Protein AF-A0A941MES6-F1 (afdb_monomer_lite)

pLDDT: mean 83.84, std 14.78, range [31.0, 96.25]

Structure (mmCIF, N/CA/C/O backbone):
data_AF-A0A941MES6-F1
#
_entry.id   AF-A0A941MES6-F1
#
loop_
_atom_site.group_PDB
_atom_site.id
_atom_site.type_symbol
_atom_site.label_atom_id
_atom_site.label_alt_id
_atom_site.label_comp_id
_atom_site.label_asym_id
_atom_site.label_entity_id
_atom_site.label_seq_id
_atom_site.pdbx_PDB_ins_code
_atom_site.Cartn_x
_atom_site.Cartn_y
_atom_site.Cartn_z
_atom_site.occupancy
_atom_site.B_iso_or_equiv
_atom_site.auth_seq_id
_atom_site.auth_comp_id
_atom_site.auth_asym_id
_atom_site.auth_atom_id
_atom_site.pdbx_PDB_model_num
ATOM 1 N N . MET A 1 1 ? -3.365 -11.656 7.379 1.00 54.06 1 MET A N 1
ATOM 2 C CA . MET A 1 1 ? -2.164 -11.811 8.238 1.00 54.06 1 MET A CA 1
ATOM 3 C C . MET A 1 1 ? -2.315 -10.876 9.432 1.00 54.06 1 MET A C 1
ATOM 5 O O . MET A 1 1 ? -2.884 -9.818 9.213 1.00 54.06 1 MET A O 1
ATOM 9 N N . GLN A 1 2 ? -1.914 -11.251 10.656 1.00 58.56 2 GLN A N 1
ATOM 10 C CA . GLN A 1 2 ? -1.990 -10.360 11.830 1.00 58.56 2 GLN A CA 1
ATOM 11 C C . GLN A 1 2 ? -0.581 -9.878 12.200 1.00 58.56 2 GLN A C 1
ATOM 13 O O . GLN A 1 2 ? 0.268 -10.712 12.492 1.00 58.56 2 GLN A O 1
ATOM 18 N N . ASN A 1 3 ? -0.328 -8.567 12.171 1.00 61.91 3 ASN A N 1
ATOM 19 C CA . ASN A 1 3 ? 0.934 -7.954 12.606 1.00 61.91 3 ASN A CA 1
ATOM 20 C C . ASN A 1 3 ? 0.617 -6.749 13.494 1.00 61.91 3 ASN A C 1
ATOM 22 O O . ASN A 1 3 ? -0.157 -5.889 13.092 1.00 61.91 3 ASN A O 1
ATOM 26 N N . ALA A 1 4 ? 1.189 -6.698 14.701 1.00 67.75 4 ALA A N 1
ATOM 27 C CA . ALA A 1 4 ? 0.959 -5.620 15.675 1.00 67.75 4 ALA A CA 1
ATOM 28 C C . ALA A 1 4 ? -0.529 -5.340 15.997 1.00 67.75 4 ALA A C 1
ATOM 30 O O . ALA A 1 4 ? -0.897 -4.211 16.284 1.00 67.75 4 ALA A O 1
ATOM 31 N N . GLY A 1 5 ? -1.397 -6.358 15.929 1.00 77.94 5 GLY A N 1
ATOM 32 C CA . GLY A 1 5 ? -2.847 -6.200 16.119 1.00 77.94 5 GLY A CA 1
ATOM 33 C C . GLY A 1 5 ? -3.611 -5.750 14.867 1.00 77.94 5 GLY A C 1
ATOM 34 O O . GLY A 1 5 ? -4.838 -5.807 14.860 1.00 77.94 5 GLY A O 1
ATOM 35 N N . ALA A 1 6 ? -2.913 -5.384 13.787 1.00 82.69 6 ALA A N 1
ATOM 36 C CA . ALA A 1 6 ? -3.516 -5.083 12.494 1.00 82.69 6 ALA A CA 1
ATOM 37 C C . ALA A 1 6 ? -3.761 -6.359 11.686 1.00 82.69 6 ALA A C 1
ATOM 39 O O . ALA A 1 6 ? -2.920 -7.260 11.658 1.00 82.69 6 ALA A O 1
ATOM 40 N N . ALA A 1 7 ? -4.875 -6.397 10.964 1.00 85.94 7 ALA A N 1
ATOM 41 C CA . ALA A 1 7 ? -5.173 -7.370 9.929 1.00 85.94 7 ALA A CA 1
ATOM 42 C C . ALA A 1 7 ? -5.258 -6.669 8.571 1.00 85.94 7 ALA A C 1
ATOM 44 O O . ALA A 1 7 ? -5.829 -5.591 8.454 1.00 85.94 7 ALA A O 1
ATOM 45 N N . PHE A 1 8 ? -4.711 -7.286 7.531 1.00 87.56 8 PHE A N 1
ATOM 46 C CA . PHE A 1 8 ? -4.800 -6.764 6.168 1.00 87.56 8 PHE A CA 1
ATOM 47 C C . PHE A 1 8 ? -4.763 -7.898 5.144 1.00 87.56 8 PHE A C 1
ATOM 49 O O . PHE A 1 8 ? -4.336 -9.027 5.449 1.00 87.56 8 PHE A O 1
ATOM 56 N N . MET A 1 9 ? -5.193 -7.575 3.926 1.00 87.38 9 MET A N 1
ATOM 57 C CA . MET A 1 9 ? -5.179 -8.464 2.767 1.00 87.38 9 MET A CA 1
ATOM 58 C C . MET A 1 9 ? -5.157 -7.655 1.469 1.00 87.38 9 MET A C 1
ATOM 60 O O . MET A 1 9 ? -5.781 -6.598 1.387 1.00 87.38 9 MET A O 1
ATOM 64 N N . LEU A 1 10 ? -4.472 -8.174 0.448 1.00 88.88 10 LEU A N 1
ATOM 65 C CA . LEU A 1 10 ? -4.628 -7.706 -0.928 1.00 88.88 10 LEU A CA 1
ATOM 66 C C . LEU A 1 10 ? -5.719 -8.513 -1.624 1.00 88.88 10 LEU A C 1
ATOM 68 O O . LEU A 1 10 ? -5.653 -9.740 -1.655 1.00 88.88 10 LEU A O 1
ATOM 72 N N . ASP A 1 11 ? -6.681 -7.824 -2.229 1.00 87.31 11 ASP A N 1
ATOM 73 C CA . ASP A 1 11 ? -7.669 -8.458 -3.103 1.00 87.31 11 ASP A CA 1
ATOM 74 C C . ASP A 1 11 ? -7.099 -8.656 -4.505 1.00 87.31 11 ASP A C 1
ATOM 76 O O . ASP A 1 11 ? -7.381 -9.647 -5.177 1.00 87.31 11 ASP A O 1
ATOM 80 N N . CYS A 1 12 ? -6.304 -7.685 -4.960 1.00 87.62 12 CYS A N 1
ATOM 81 C CA . CYS A 1 12 ? -5.769 -7.660 -6.306 1.00 87.62 12 CYS A CA 1
ATOM 82 C C . CYS A 1 12 ? -4.350 -7.101 -6.319 1.00 87.62 12 CYS A C 1
ATOM 84 O O . CYS A 1 12 ? -4.049 -6.093 -5.679 1.00 87.62 12 CYS A O 1
ATOM 86 N N . CYS A 1 13 ? -3.499 -7.741 -7.117 1.00 91.88 13 CYS A N 1
ATOM 87 C CA . CYS A 1 13 ? -2.219 -7.206 -7.541 1.00 91.88 13 CYS A CA 1
ATOM 88 C C . CYS A 1 13 ? -2.066 -7.435 -9.036 1.00 91.88 13 CYS A C 1
ATOM 90 O O . CYS A 1 13 ? -1.852 -8.558 -9.489 1.00 91.88 13 CYS A O 1
ATOM 92 N N . THR A 1 14 ? -2.199 -6.358 -9.800 1.00 91.25 14 THR A N 1
ATOM 93 C CA . THR A 1 14 ? -2.082 -6.387 -11.255 1.00 91.25 14 THR A CA 1
ATOM 94 C C . THR A 1 14 ? -0.799 -5.699 -11.670 1.00 91.25 14 THR A C 1
ATOM 96 O O . THR A 1 14 ? -0.583 -4.530 -11.353 1.00 91.25 14 THR A O 1
ATOM 99 N N . VAL A 1 15 ? 0.027 -6.415 -12.428 1.00 91.56 15 VAL A N 1
ATOM 100 C CA . VAL A 1 15 ? 1.180 -5.846 -13.123 1.00 91.56 15 VAL A CA 1
ATOM 101 C C . VAL A 1 15 ? 0.859 -5.777 -14.600 1.00 91.56 15 VAL A C 1
ATOM 103 O O . VAL A 1 15 ? 0.501 -6.783 -15.210 1.00 91.56 15 VAL A O 1
ATOM 106 N N . PHE A 1 16 ? 1.016 -4.598 -15.184 1.00 88.62 16 PHE A N 1
ATOM 107 C CA . PHE A 1 16 ? 0.854 -4.411 -16.616 1.00 88.62 16 PHE A CA 1
ATOM 108 C C . PHE A 1 16 ? 1.924 -3.465 -17.154 1.00 88.62 16 PHE A C 1
ATOM 110 O O . PHE A 1 16 ? 1.877 -2.257 -16.933 1.00 88.62 16 PHE A O 1
ATOM 117 N N . TRP A 1 17 ? 2.891 -4.026 -17.882 1.00 90.19 17 TRP A N 1
ATOM 118 C CA . TRP A 1 17 ? 4.025 -3.318 -18.483 1.00 90.19 17 TRP A CA 1
ATOM 119 C C . TRP A 1 17 ? 4.824 -2.460 -17.490 1.00 90.19 17 TRP A C 1
ATOM 121 O O . TRP A 1 17 ? 5.765 -2.958 -16.885 1.00 90.19 17 TRP A O 1
ATOM 131 N N . ARG A 1 18 ? 4.466 -1.182 -17.327 1.00 94.56 18 ARG A N 1
ATOM 132 C CA . ARG A 1 18 ? 5.107 -0.211 -16.420 1.00 94.56 18 ARG A CA 1
ATOM 133 C C . ARG A 1 18 ? 4.225 0.161 -15.230 1.00 94.56 18 ARG A C 1
ATOM 135 O O . ARG A 1 18 ? 4.548 1.095 -14.509 1.00 94.56 18 ARG A O 1
ATOM 142 N N . MET A 1 19 ? 3.100 -0.518 -15.046 1.00 94.44 19 MET A N 1
ATOM 143 C CA . MET A 1 19 ? 2.120 -0.218 -14.012 1.00 94.44 19 MET A CA 1
ATOM 144 C C . MET A 1 19 ? 2.020 -1.358 -13.002 1.00 94.44 19 MET A C 1
ATOM 146 O O . MET A 1 19 ? 1.981 -2.528 -13.384 1.00 94.44 19 MET A O 1
ATOM 150 N N . LEU A 1 20 ? 1.918 -0.993 -11.726 1.00 94.50 20 LEU A N 1
ATOM 151 C CA . LEU A 1 20 ? 1.463 -1.860 -10.645 1.00 94.50 20 LEU A CA 1
ATOM 152 C C . LEU A 1 20 ? 0.201 -1.252 -10.037 1.00 94.50 20 LEU A C 1
ATOM 154 O O . LEU A 1 20 ? 0.216 -0.090 -9.631 1.00 94.50 20 LEU A O 1
ATOM 158 N N . ARG A 1 21 ? -0.866 -2.044 -9.956 1.00 94.62 21 ARG A N 1
ATOM 159 C CA . ARG A 1 21 ? -2.103 -1.683 -9.265 1.00 94.62 21 ARG A CA 1
ATOM 160 C C . ARG A 1 21 ? -2.387 -2.674 -8.153 1.00 94.62 21 ARG A C 1
ATOM 162 O O . ARG A 1 21 ? -2.415 -3.882 -8.392 1.00 94.62 21 ARG A O 1
ATOM 169 N N . LEU A 1 22 ? -2.624 -2.146 -6.962 1.00 93.44 22 LEU A N 1
ATOM 170 C CA . LEU A 1 22 ? -2.919 -2.901 -5.757 1.00 93.44 22 LEU A CA 1
ATOM 171 C C . LEU A 1 22 ? -4.218 -2.392 -5.157 1.00 93.44 22 LEU A C 1
ATOM 173 O O . LEU A 1 22 ? -4.399 -1.186 -5.007 1.00 93.44 22 LEU A O 1
ATOM 177 N N . THR A 1 23 ? -5.091 -3.311 -4.774 1.00 92.69 23 THR A N 1
ATOM 178 C CA . THR A 1 23 ? -6.259 -2.996 -3.952 1.00 92.69 23 THR A CA 1
ATOM 179 C C . THR A 1 23 ? -6.358 -4.005 -2.830 1.00 92.69 23 THR A C 1
ATOM 181 O O . THR A 1 23 ? -6.015 -5.179 -3.000 1.00 92.69 23 THR A O 1
ATOM 184 N N . GLY A 1 24 ? -6.828 -3.553 -1.681 1.00 90.94 24 GLY A N 1
ATOM 185 C CA . GLY A 1 24 ? -6.970 -4.401 -0.514 1.00 90.94 24 GLY A CA 1
ATOM 186 C C . GLY A 1 24 ? -7.711 -3.698 0.600 1.00 90.94 24 GLY A C 1
ATOM 187 O O . GLY A 1 24 ? -8.251 -2.604 0.421 1.00 90.94 24 GLY A O 1
ATOM 188 N N . TRP A 1 25 ? -7.682 -4.318 1.771 1.00 89.50 25 TRP A N 1
ATOM 189 C CA . TRP A 1 25 ? -8.223 -3.752 2.996 1.00 89.50 25 TRP A CA 1
ATOM 190 C C . TRP A 1 25 ? -7.226 -3.858 4.142 1.00 89.50 25 TRP A C 1
ATOM 192 O O . TRP A 1 25 ? -6.352 -4.731 4.173 1.00 89.50 25 TRP A O 1
ATOM 202 N N . PHE A 1 26 ? -7.383 -2.943 5.092 1.00 88.75 26 PHE A N 1
ATOM 203 C CA . PHE A 1 26 ? -6.626 -2.885 6.331 1.00 88.75 26 PHE A CA 1
ATOM 204 C C . PHE A 1 26 ? -7.593 -2.633 7.489 1.00 88.75 26 PHE A C 1
ATOM 206 O O . PHE A 1 26 ? -8.512 -1.824 7.378 1.00 88.75 26 PHE A O 1
ATOM 213 N N . ALA A 1 27 ? -7.375 -3.316 8.605 1.00 85.94 27 ALA A N 1
ATOM 214 C CA . ALA A 1 27 ? -8.170 -3.199 9.813 1.00 85.94 27 ALA A CA 1
ATOM 215 C C . ALA A 1 27 ? -7.254 -3.208 11.039 1.00 85.94 27 ALA A C 1
ATOM 217 O O . ALA A 1 27 ? -6.374 -4.059 11.165 1.00 85.94 27 ALA A O 1
ATOM 218 N N . HIS A 1 28 ? -7.494 -2.292 11.969 1.00 85.56 28 HIS A N 1
ATOM 219 C CA . HIS A 1 28 ? -6.864 -2.283 13.284 1.00 85.56 28 HIS A CA 1
ATOM 220 C C . HIS A 1 28 ? -7.926 -1.920 14.338 1.00 85.56 28 HIS A C 1
ATOM 222 O O . HIS A 1 28 ? -8.771 -1.071 14.052 1.00 85.56 28 HIS A O 1
ATOM 228 N N . PRO A 1 29 ? -7.916 -2.522 15.544 1.00 82.00 29 PRO A N 1
ATOM 229 C CA . PRO A 1 29 ? -8.963 -2.298 16.546 1.00 82.00 29 PRO A CA 1
ATOM 230 C C . PRO A 1 29 ? -9.137 -0.840 16.992 1.00 82.00 29 PRO A C 1
ATOM 232 O O . PRO A 1 29 ? -10.237 -0.433 17.352 1.00 82.00 29 PRO A O 1
ATOM 235 N N . THR A 1 30 ? -8.048 -0.072 17.013 1.00 83.56 30 THR A N 1
ATOM 236 C CA . THR A 1 30 ? -8.003 1.266 17.633 1.00 83.56 30 THR A CA 1
ATOM 237 C C . THR A 1 30 ? -7.432 2.361 16.743 1.00 83.56 30 THR A C 1
ATOM 239 O O . THR A 1 30 ? -7.519 3.530 17.109 1.00 83.56 30 THR A O 1
ATOM 242 N N . HIS A 1 31 ? -6.835 2.015 15.601 1.00 85.81 31 HIS A N 1
ATOM 243 C CA . HIS A 1 31 ? -6.031 2.953 14.814 1.00 85.81 31 HIS A CA 1
ATOM 244 C C . HIS A 1 31 ? -6.470 2.939 13.362 1.00 85.81 31 HIS A C 1
ATOM 246 O O . HIS A 1 31 ? -6.838 1.900 12.817 1.00 85.81 31 HIS A O 1
ATOM 252 N N . GLN A 1 32 ? -6.440 4.110 12.738 1.00 88.19 32 GLN A N 1
ATOM 253 C CA . GLN A 1 32 ? -6.810 4.265 11.342 1.00 88.19 32 GLN A CA 1
ATOM 254 C C . GLN A 1 32 ? -5.567 4.333 10.463 1.00 88.19 32 GLN A C 1
ATOM 256 O O . GLN A 1 32 ? -4.522 4.847 10.864 1.00 88.19 32 GLN A O 1
ATOM 261 N N . LEU A 1 33 ? -5.698 3.796 9.252 1.00 90.56 33 LEU A N 1
ATOM 262 C CA . LEU A 1 33 ? -4.6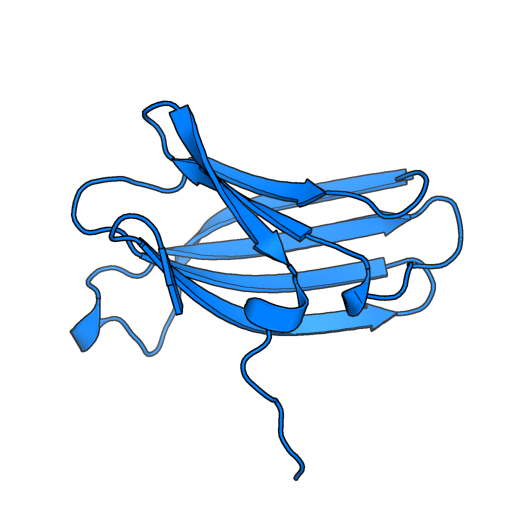76 3.872 8.221 1.00 90.56 33 LEU A CA 1
ATOM 263 C C . LEU A 1 33 ? -4.624 5.292 7.645 1.00 90.56 33 LEU A C 1
ATOM 265 O O . LEU A 1 33 ? -5.634 5.785 7.146 1.00 90.56 33 LEU A O 1
ATOM 269 N N . SER A 1 34 ? -3.458 5.927 7.683 1.00 92.81 34 SER A N 1
ATOM 270 C CA . SER A 1 34 ? -3.242 7.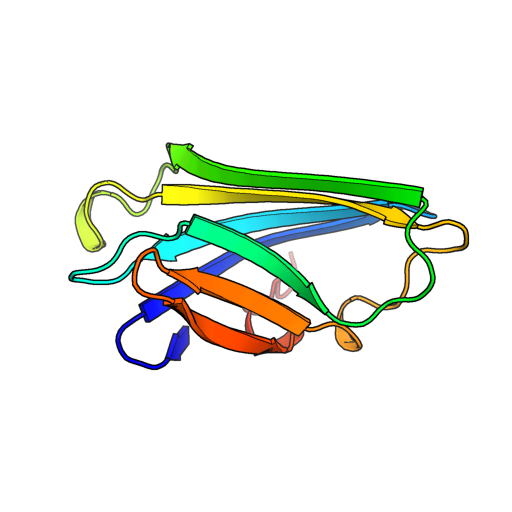275 7.148 1.00 92.81 34 SER A CA 1
ATOM 271 C C . SER A 1 34 ? -2.556 7.257 5.784 1.00 92.81 34 SER A C 1
ATOM 273 O O . SER A 1 34 ? -2.812 8.134 4.959 1.00 92.81 34 SER A O 1
ATOM 275 N N . SER A 1 35 ? -1.727 6.248 5.502 1.00 95.06 35 SER A N 1
ATOM 276 C CA . SER A 1 35 ? -1.129 6.069 4.180 1.00 95.06 35 SER A CA 1
ATOM 277 C C . SER A 1 35 ? -0.760 4.618 3.876 1.00 95.06 35 SER A C 1
ATOM 279 O O . SER A 1 35 ? -0.583 3.781 4.768 1.00 95.06 35 SER A O 1
ATOM 281 N N . VAL A 1 36 ? -0.639 4.336 2.578 1.00 95.00 36 VAL A N 1
ATOM 282 C CA . VAL A 1 36 ? -0.060 3.102 2.044 1.00 95.00 36 VAL A CA 1
ATOM 283 C C . VAL A 1 36 ? 1.020 3.460 1.047 1.00 95.00 36 VAL A C 1
ATOM 285 O O . VAL A 1 36 ? 0.829 4.307 0.176 1.00 95.00 36 VAL A O 1
ATOM 288 N N . GLU A 1 37 ? 2.145 2.768 1.148 1.00 94.56 37 GLU A N 1
ATOM 289 C CA . GLU A 1 37 ? 3.282 2.952 0.262 1.00 94.56 37 GLU A CA 1
ATOM 290 C C . GLU A 1 37 ? 3.806 1.605 -0.216 1.00 94.56 37 GLU A C 1
ATOM 292 O O . GLU A 1 37 ? 3.761 0.605 0.496 1.00 94.56 37 GLU A O 1
ATOM 297 N N . ILE A 1 38 ? 4.376 1.592 -1.415 1.00 94.44 38 ILE A N 1
ATOM 298 C CA . ILE A 1 38 ? 5.218 0.485 -1.861 1.00 94.44 38 ILE A CA 1
ATOM 299 C C . ILE A 1 38 ? 6.666 0.861 -1.625 1.00 94.44 38 ILE A C 1
ATOM 301 O O . ILE A 1 38 ? 7.060 2.008 -1.846 1.00 94.44 38 ILE A O 1
ATOM 305 N N . ILE A 1 39 ? 7.461 -0.103 -1.180 1.00 93.69 39 ILE A N 1
ATOM 306 C CA . ILE A 1 39 ? 8.893 0.027 -0.933 1.00 93.69 39 ILE A CA 1
ATOM 307 C C . ILE A 1 39 ? 9.634 -0.879 -1.912 1.00 93.69 39 ILE A C 1
ATOM 309 O O . ILE A 1 39 ? 9.209 -1.997 -2.209 1.00 93.69 39 ILE A O 1
ATOM 313 N N . GLY A 1 40 ? 10.756 -0.368 -2.414 1.00 89.69 40 GLY A N 1
ATOM 314 C CA . GLY A 1 40 ? 11.508 -0.991 -3.492 1.00 89.69 40 GLY A CA 1
ATOM 315 C C . GLY A 1 40 ? 10.922 -0.657 -4.861 1.00 89.69 40 GLY A C 1
ATOM 316 O O . GLY A 1 40 ? 10.068 0.225 -5.002 1.00 89.69 40 GLY A O 1
ATOM 317 N N . GLY A 1 41 ? 11.417 -1.357 -5.877 1.00 80.25 41 GLY A N 1
ATOM 318 C CA . GLY A 1 41 ? 10.915 -1.226 -7.236 1.00 80.25 41 GLY A CA 1
ATOM 319 C C . GLY A 1 41 ? 11.325 0.068 -7.926 1.00 80.25 41 GLY A C 1
ATOM 320 O O . GLY A 1 41 ? 10.554 1.021 -7.943 1.00 80.25 41 GLY A O 1
ATOM 321 N N . GLY A 1 42 ? 12.520 0.054 -8.526 1.00 84.00 42 GLY A N 1
ATOM 322 C CA . GLY A 1 42 ? 12.977 0.991 -9.560 1.00 84.00 42 GLY A CA 1
ATOM 323 C C . GLY A 1 42 ? 12.677 2.480 -9.344 1.00 84.00 42 GLY A C 1
ATOM 324 O O . GLY A 1 42 ? 12.433 2.958 -8.237 1.00 84.00 42 GLY A O 1
ATOM 325 N N . ARG A 1 43 ? 12.715 3.247 -10.436 1.00 91.69 43 ARG A N 1
ATOM 326 C CA . ARG A 1 43 ? 12.323 4.657 -10.424 1.00 91.69 43 ARG A CA 1
ATOM 327 C C . ARG A 1 43 ? 10.839 4.779 -10.759 1.00 91.69 43 ARG A C 1
ATOM 329 O O . ARG A 1 43 ? 10.345 4.151 -11.693 1.00 91.69 43 ARG A O 1
ATOM 336 N N . ARG A 1 44 ? 10.125 5.626 -10.019 1.00 93.75 44 ARG A N 1
ATOM 337 C CA . ARG A 1 44 ? 8.691 5.882 -10.217 1.00 93.75 44 ARG A CA 1
ATOM 338 C C . ARG A 1 44 ? 8.501 7.145 -11.047 1.00 93.75 44 ARG A C 1
ATOM 340 O O . ARG A 1 44 ? 9.168 8.146 -10.811 1.00 93.75 44 ARG A O 1
ATOM 347 N N . ALA A 1 45 ? 7.605 7.077 -12.022 1.00 91.62 45 ALA A N 1
ATOM 348 C CA . ALA A 1 45 ? 7.140 8.217 -12.804 1.00 91.62 45 ALA A CA 1
ATOM 349 C C . ALA A 1 45 ? 5.877 8.851 -12.195 1.00 91.62 45 ALA A C 1
ATOM 351 O O . ALA A 1 45 ? 5.646 10.039 -12.388 1.00 91.62 45 ALA A O 1
ATOM 352 N N . GLY A 1 46 ? 5.081 8.079 -11.447 1.00 92.94 46 GLY A N 1
ATOM 353 C CA . GLY A 1 46 ? 3.906 8.571 -10.731 1.00 92.94 46 GLY A CA 1
ATOM 354 C C . GLY A 1 46 ? 3.399 7.564 -9.703 1.00 92.94 46 GLY A C 1
ATOM 355 O O . GLY A 1 46 ? 3.587 6.357 -9.870 1.00 92.94 46 GLY A O 1
ATOM 356 N N . VAL A 1 47 ? 2.780 8.069 -8.637 1.00 94.00 47 VAL A N 1
ATOM 357 C CA . VAL A 1 47 ? 2.155 7.269 -7.578 1.00 94.00 47 VAL A CA 1
ATOM 358 C C . VAL A 1 47 ? 0.847 7.937 -7.182 1.00 94.00 47 VAL A C 1
ATOM 360 O O . VAL A 1 47 ? 0.830 9.135 -6.906 1.00 94.00 47 VAL A O 1
ATOM 363 N N . VAL A 1 48 ? -0.220 7.151 -7.130 1.00 94.94 48 VAL A N 1
ATOM 364 C CA . VAL A 1 48 ? -1.495 7.526 -6.522 1.00 94.94 48 VAL A CA 1
ATOM 365 C C . VAL A 1 48 ? -1.795 6.487 -5.455 1.00 94.94 48 VAL A C 1
ATOM 367 O O . VAL A 1 48 ? -1.763 5.290 -5.731 1.00 94.94 48 VAL A O 1
ATOM 370 N N . ALA A 1 49 ? -2.041 6.939 -4.232 1.00 95.12 49 ALA A N 1
ATOM 371 C CA . ALA A 1 49 ? -2.406 6.080 -3.120 1.00 95.12 49 ALA A CA 1
ATOM 372 C C . ALA A 1 49 ? -3.591 6.703 -2.389 1.00 95.12 49 ALA A C 1
ATOM 374 O O . ALA A 1 49 ? -3.553 7.874 -2.016 1.00 95.12 49 ALA A O 1
ATOM 375 N N . GLU A 1 50 ? -4.628 5.905 -2.188 1.00 94.25 50 GLU A N 1
ATOM 376 C CA . GLU A 1 50 ? -5.837 6.283 -1.474 1.00 94.25 50 GLU A CA 1
ATOM 377 C C . GLU A 1 50 ? -6.106 5.257 -0.380 1.00 94.25 50 GLU A C 1
ATOM 379 O O . GLU A 1 50 ? -5.930 4.051 -0.570 1.00 94.25 50 GLU A O 1
ATOM 384 N N . VAL A 1 51 ? -6.533 5.752 0.773 1.00 92.81 51 VAL A N 1
ATOM 385 C CA . VAL A 1 51 ? -6.885 4.964 1.956 1.00 92.81 51 VAL A CA 1
ATOM 386 C C . VAL A 1 51 ? -8.279 5.365 2.417 1.00 92.81 51 VAL A C 1
ATOM 388 O O . VAL A 1 51 ? -8.856 6.317 1.896 1.00 92.81 51 VAL A O 1
ATOM 391 N N . GLN A 1 52 ? -8.825 4.656 3.406 1.00 87.94 52 GLN A N 1
ATOM 392 C CA . GLN A 1 52 ? -10.154 4.954 3.954 1.00 87.94 52 GLN A CA 1
ATOM 393 C C . GLN A 1 52 ? -11.294 4.784 2.937 1.00 87.94 52 GLN A C 1
ATOM 395 O O . GLN A 1 52 ? -12.401 5.285 3.138 1.00 87.94 52 GLN A O 1
ATOM 400 N N . LEU A 1 53 ? -11.044 4.026 1.866 1.00 88.19 53 LEU A N 1
ATOM 401 C CA . LEU A 1 53 ? -12.046 3.728 0.852 1.00 88.19 53 LEU A CA 1
ATOM 402 C C . LEU A 1 53 ? -13.099 2.773 1.429 1.00 88.19 53 LEU A C 1
ATOM 404 O O . LEU A 1 53 ? -12.748 1.867 2.181 1.00 88.19 53 LEU A O 1
ATOM 408 N N . PRO A 1 54 ? -14.386 2.905 1.082 1.00 83.94 54 PRO A N 1
ATOM 409 C CA . PRO A 1 54 ? -15.366 1.878 1.416 1.00 83.94 54 PRO A CA 1
ATOM 410 C C . PRO A 1 54 ? -14.950 0.525 0.823 1.00 83.94 54 PRO A C 1
ATOM 412 O O . PRO A 1 54 ? -1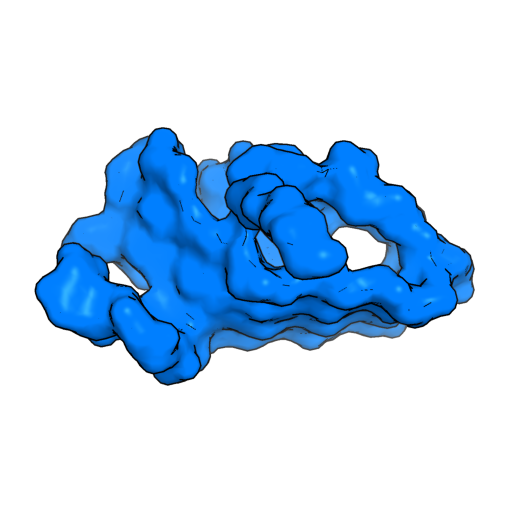4.628 0.443 -0.364 1.00 83.94 54 PRO A O 1
ATOM 415 N N . HIS A 1 55 ? -14.962 -0.538 1.631 1.00 80.31 55 HIS A N 1
ATOM 416 C CA . HIS A 1 55 ? -14.615 -1.888 1.181 1.00 80.31 55 HIS A CA 1
ATOM 417 C C . HIS A 1 55 ? -15.675 -2.907 1.605 1.00 80.31 55 HIS A C 1
ATOM 419 O O . HIS A 1 55 ? -15.934 -3.097 2.794 1.00 80.31 55 HIS A O 1
ATOM 425 N N . ALA A 1 56 ? -16.302 -3.544 0.615 1.00 73.19 56 ALA A N 1
ATOM 426 C CA . ALA A 1 56 ? -17.417 -4.455 0.828 1.00 73.19 56 ALA A CA 1
ATOM 427 C C . ALA A 1 56 ? -16.951 -5.890 1.126 1.00 73.19 56 ALA A C 1
ATOM 429 O O . ALA A 1 56 ? -15.994 -6.393 0.542 1.00 73.19 56 ALA A O 1
ATOM 430 N N . GLY A 1 57 ? -17.707 -6.601 1.969 1.00 68.62 57 GLY A N 1
ATOM 431 C CA . GLY A 1 57 ? -17.590 -8.060 2.136 1.00 68.62 57 GLY A CA 1
ATOM 432 C C . GLY A 1 57 ? -16.967 -8.542 3.448 1.00 68.62 57 GLY A C 1
ATOM 433 O O . GLY A 1 57 ? -17.160 -9.699 3.813 1.00 68.62 57 GLY A O 1
ATOM 434 N N . VAL A 1 58 ? -16.305 -7.666 4.207 1.00 63.78 58 VAL A N 1
ATOM 435 C CA . VAL A 1 58 ? -15.729 -7.989 5.532 1.00 63.78 58 VAL A CA 1
ATOM 436 C C . VAL A 1 58 ? -16.394 -7.234 6.694 1.00 63.78 58 VAL A C 1
ATOM 438 O O . VAL A 1 58 ? -16.019 -7.404 7.857 1.00 63.78 58 VAL A O 1
ATOM 441 N N . GLU A 1 59 ? -17.405 -6.407 6.401 1.00 62.38 59 GLU A N 1
ATOM 442 C CA . GLU A 1 59 ? -18.010 -5.418 7.319 1.00 62.38 59 GLU A CA 1
ATOM 443 C C . GLU A 1 59 ? -18.503 -6.022 8.6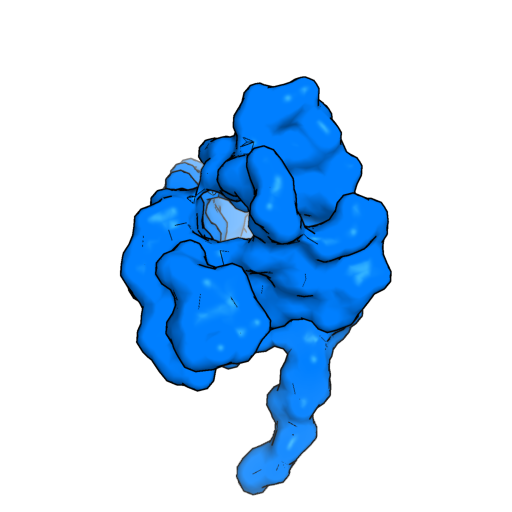37 1.00 62.38 59 GLU A C 1
ATOM 445 O O . GLU A 1 59 ? -18.304 -5.469 9.715 1.00 62.38 59 GLU A O 1
ATOM 450 N N . ARG A 1 60 ? -19.096 -7.217 8.567 1.00 61.12 60 ARG A N 1
ATOM 451 C CA . ARG A 1 60 ? -19.640 -7.908 9.744 1.00 61.12 60 ARG A CA 1
ATOM 452 C C . ARG A 1 60 ? -18.574 -8.446 10.699 1.00 61.12 60 ARG A C 1
ATOM 454 O O . ARG A 1 60 ? -18.895 -8.691 11.855 1.00 61.12 60 ARG A O 1
ATOM 461 N N . ALA A 1 61 ? -17.356 -8.686 10.217 1.00 64.38 61 ALA A N 1
ATOM 462 C CA . ALA A 1 61 ? -16.289 -9.303 11.003 1.00 64.38 61 ALA A CA 1
ATOM 463 C C . ALA A 1 61 ? -15.293 -8.277 11.559 1.00 64.38 61 ALA A C 1
ATOM 465 O O . ALA A 1 61 ? -14.712 -8.510 12.615 1.00 64.38 61 ALA A O 1
ATOM 466 N N . LEU A 1 62 ? -15.086 -7.167 10.847 1.00 63.19 62 LEU A N 1
ATOM 467 C CA . LEU A 1 62 ? -13.980 -6.238 11.102 1.00 63.19 62 LEU A CA 1
ATOM 468 C C . LEU A 1 62 ? -14.421 -4.776 11.328 1.00 63.19 62 LEU A C 1
ATOM 470 O O . LEU A 1 62 ? -13.571 -3.932 11.589 1.00 63.19 62 LEU A O 1
ATOM 474 N N . GLY A 1 63 ? -15.726 -4.473 11.291 1.00 65.25 63 GLY A N 1
ATOM 475 C CA . GLY A 1 63 ? -16.255 -3.106 11.411 1.00 65.25 63 GLY A CA 1
ATOM 476 C C . GLY A 1 63 ? -16.373 -2.401 10.056 1.00 65.25 63 GLY A C 1
ATOM 477 O O . GLY A 1 63 ? -16.340 -3.062 9.019 1.00 65.25 63 GLY A O 1
ATOM 478 N N . GLU A 1 64 ? -16.535 -1.070 10.037 1.00 60.34 64 GLU A N 1
ATOM 479 C CA . GLU A 1 64 ? -16.457 -0.298 8.786 1.00 60.34 64 GLU A CA 1
ATOM 480 C C . GLU A 1 64 ? -15.079 -0.515 8.157 1.00 60.34 64 GLU A C 1
ATOM 482 O O . GLU A 1 64 ? -14.095 0.100 8.563 1.00 60.34 64 GLU A O 1
ATOM 487 N N . ASN A 1 65 ? -14.997 -1.422 7.186 1.00 61.31 65 ASN A N 1
ATOM 488 C CA . ASN A 1 65 ? -13.731 -1.752 6.559 1.00 61.31 65 ASN A CA 1
ATOM 489 C C . ASN A 1 65 ? -13.289 -0.634 5.642 1.00 61.31 65 ASN A C 1
ATOM 491 O O . ASN A 1 65 ? -14.065 -0.090 4.851 1.00 61.31 65 ASN A O 1
ATOM 495 N N . LYS A 1 66 ? -12.003 -0.332 5.759 1.00 78.00 66 LYS A N 1
ATOM 496 C CA . LYS A 1 66 ? -11.360 0.756 5.056 1.00 78.00 66 LYS A CA 1
ATOM 497 C C . LYS A 1 66 ? -10.356 0.138 4.096 1.00 78.00 66 LYS A C 1
ATOM 499 O O . LYS A 1 66 ? -9.326 -0.422 4.472 1.00 78.00 66 LYS A O 1
ATOM 504 N N . GLY A 1 67 ? -10.753 0.152 2.836 1.00 89.56 67 GLY A N 1
ATOM 505 C CA . GLY A 1 67 ? -9.956 -0.264 1.708 1.00 89.56 67 GLY A CA 1
ATOM 506 C C . GLY A 1 67 ? -8.838 0.723 1.413 1.00 89.56 67 GLY A C 1
ATOM 507 O O . GLY A 1 67 ? -8.836 1.873 1.866 1.00 89.56 67 GLY A O 1
ATOM 508 N N . PHE A 1 68 ? -7.906 0.260 0.597 1.00 92.56 68 PHE A N 1
ATOM 509 C CA . PHE A 1 68 ? -6.893 1.092 -0.021 1.00 92.56 68 PHE A CA 1
ATOM 510 C C . PHE A 1 68 ? -6.749 0.741 -1.501 1.00 92.56 68 PHE A C 1
ATOM 512 O O . PHE A 1 68 ? -7.012 -0.390 -1.924 1.00 92.56 68 PHE A O 1
ATOM 519 N N . SER A 1 69 ? -6.305 1.721 -2.278 1.00 94.44 69 SER A N 1
ATOM 520 C CA . SER A 1 69 ? -5.934 1.564 -3.680 1.00 94.44 69 SER A CA 1
ATOM 521 C C . SER A 1 69 ? -4.591 2.235 -3.902 1.00 94.44 69 SER A C 1
ATOM 523 O O . SER A 1 69 ? -4.399 3.384 -3.510 1.00 94.44 69 SER A O 1
ATOM 525 N N . VAL A 1 70 ? -3.658 1.523 -4.522 1.00 95.75 70 VAL A N 1
ATOM 526 C CA . VAL A 1 70 ? -2.349 2.059 -4.892 1.00 95.75 70 VAL A CA 1
ATOM 527 C C . VAL A 1 70 ? -2.105 1.783 -6.362 1.00 95.75 70 VAL A C 1
ATOM 529 O O . VAL A 1 70 ? -2.156 0.638 -6.811 1.00 95.75 70 VAL A O 1
ATOM 532 N N . GLU A 1 71 ? -1.795 2.835 -7.103 1.00 95.62 71 GLU A N 1
ATOM 533 C CA . GLU A 1 71 ? -1.410 2.784 -8.504 1.00 95.62 71 GLU A CA 1
ATOM 534 C C . GLU A 1 71 ? -0.036 3.422 -8.668 1.00 95.62 71 GLU A C 1
ATOM 536 O O . GLU A 1 71 ? 0.201 4.565 -8.275 1.00 95.62 71 GLU A O 1
ATOM 541 N N . ILE A 1 72 ? 0.893 2.666 -9.245 1.00 95.88 72 ILE A N 1
ATOM 542 C CA . ILE A 1 72 ? 2.263 3.112 -9.481 1.00 95.88 72 ILE A CA 1
ATOM 543 C C . ILE A 1 72 ? 2.561 2.978 -10.958 1.00 95.88 72 ILE A C 1
ATOM 545 O O . ILE A 1 72 ? 2.453 1.890 -11.524 1.00 95.88 72 ILE A O 1
ATOM 549 N N . LEU A 1 73 ? 3.003 4.078 -11.557 1.00 96.25 73 LEU A N 1
ATOM 550 C CA . LEU A 1 73 ? 3.631 4.089 -12.867 1.00 96.25 73 LEU A CA 1
ATOM 551 C C . LEU A 1 73 ? 5.148 4.155 -12.678 1.00 96.25 73 LEU A C 1
ATOM 553 O O . LEU A 1 73 ? 5.673 5.121 -12.123 1.00 96.25 73 LEU A O 1
ATOM 557 N N . PHE A 1 74 ? 5.867 3.151 -13.161 1.00 95.56 74 PHE A N 1
ATOM 558 C CA . PHE A 1 74 ? 7.327 3.100 -13.152 1.00 95.56 74 PHE A CA 1
ATOM 559 C C . PHE A 1 74 ? 7.911 3.828 -14.368 1.00 95.56 74 PHE A C 1
ATOM 561 O O . PHE A 1 74 ? 7.289 3.906 -15.431 1.00 95.56 74 PHE A O 1
ATOM 568 N N . ALA A 1 75 ? 9.104 4.406 -14.222 1.00 94.69 75 ALA A N 1
ATOM 569 C CA . ALA A 1 75 ? 9.824 5.067 -15.313 1.00 94.69 75 ALA A CA 1
ATOM 570 C C . ALA A 1 75 ? 10.305 4.053 -16.369 1.00 94.69 75 ALA A C 1
ATOM 572 O O . ALA A 1 75 ? 10.331 4.354 -17.562 1.00 94.69 75 ALA A O 1
ATOM 573 N N . GLU A 1 76 ? 10.596 2.835 -15.929 1.00 92.81 76 GLU A N 1
ATOM 574 C CA . GLU A 1 76 ? 10.929 1.673 -16.744 1.00 92.81 76 GLU A CA 1
ATOM 575 C C . GLU A 1 76 ? 9.862 0.574 -16.550 1.00 92.81 76 GLU A C 1
ATOM 577 O O . GLU A 1 76 ? 8.750 0.869 -16.106 1.00 92.81 76 GLU A O 1
ATOM 582 N N . ALA A 1 77 ? 10.169 -0.678 -16.911 1.00 91.12 77 ALA A N 1
ATOM 583 C CA . ALA A 1 77 ? 9.281 -1.820 -16.686 1.00 91.12 77 ALA A CA 1
ATOM 584 C C . ALA A 1 77 ? 8.941 -1.995 -15.197 1.00 91.12 77 ALA A C 1
ATOM 586 O O . ALA A 1 77 ? 9.778 -1.755 -14.324 1.00 91.12 77 ALA A O 1
ATOM 587 N N . ALA A 1 78 ? 7.711 -2.430 -14.919 1.00 90.56 78 ALA A N 1
ATOM 588 C CA . ALA A 1 78 ? 7.286 -2.737 -13.568 1.00 90.56 78 ALA A CA 1
ATOM 589 C C . ALA A 1 78 ? 8.127 -3.907 -13.019 1.00 90.56 78 ALA A C 1
ATOM 591 O O . ALA A 1 78 ? 8.315 -4.907 -13.720 1.00 90.56 78 ALA A O 1
ATOM 592 N N . PRO A 1 79 ? 8.653 -3.782 -11.792 1.00 90.38 79 PRO A N 1
ATOM 593 C CA . PRO A 1 79 ? 9.425 -4.834 -11.147 1.00 90.38 79 PRO A CA 1
ATOM 594 C C . PRO A 1 79 ? 8.532 -6.028 -10.798 1.00 90.38 79 PRO A C 1
ATOM 596 O O . PRO A 1 79 ? 7.308 -5.907 -10.723 1.00 90.38 79 PRO A O 1
ATOM 599 N N . ASP A 1 80 ? 9.162 -7.171 -10.528 1.00 90.12 80 ASP A N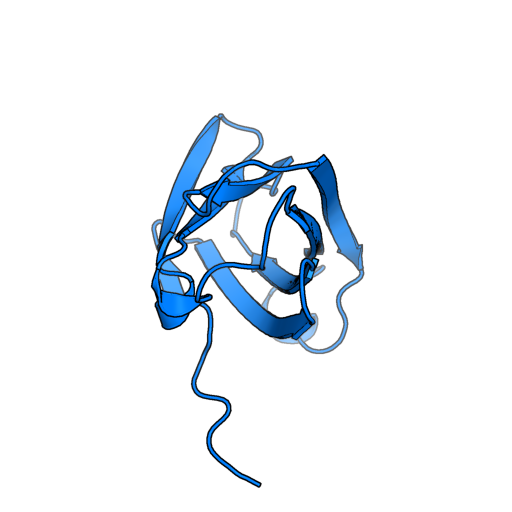 1
ATOM 600 C CA . ASP A 1 80 ? 8.471 -8.335 -9.977 1.00 90.12 80 ASP A CA 1
ATOM 601 C C . ASP A 1 80 ? 7.818 -7.966 -8.627 1.00 90.12 80 ASP A C 1
ATOM 603 O O . ASP A 1 80 ? 8.544 -7.554 -7.712 1.00 90.12 80 ASP A O 1
ATOM 607 N N . PRO A 1 81 ? 6.486 -8.113 -8.467 1.00 89.25 81 PRO A N 1
ATOM 608 C CA . PRO A 1 81 ? 5.782 -7.874 -7.209 1.00 89.25 81 PRO A CA 1
ATOM 609 C C . PRO A 1 81 ? 6.408 -8.570 -6.003 1.00 89.25 81 PRO A C 1
ATOM 611 O O . PRO A 1 81 ? 6.418 -7.999 -4.916 1.00 89.25 81 PRO A O 1
ATOM 614 N N . TYR A 1 82 ? 6.974 -9.766 -6.176 1.00 88.38 82 TYR A N 1
ATOM 615 C CA . TYR A 1 82 ? 7.569 -10.529 -5.075 1.00 88.38 82 TYR A CA 1
ATOM 616 C C . TYR A 1 82 ? 8.859 -9.897 -4.527 1.00 88.38 82 TYR A C 1
ATOM 618 O O . TYR A 1 82 ? 9.271 -10.201 -3.412 1.00 88.38 82 TYR A O 1
ATOM 626 N N . SER A 1 83 ? 9.468 -8.966 -5.269 1.00 91.19 83 SER A N 1
ATOM 627 C CA . SER A 1 83 ? 10.614 -8.169 -4.808 1.00 91.19 83 SER A CA 1
ATOM 628 C C . SER A 1 83 ? 10.224 -6.921 -4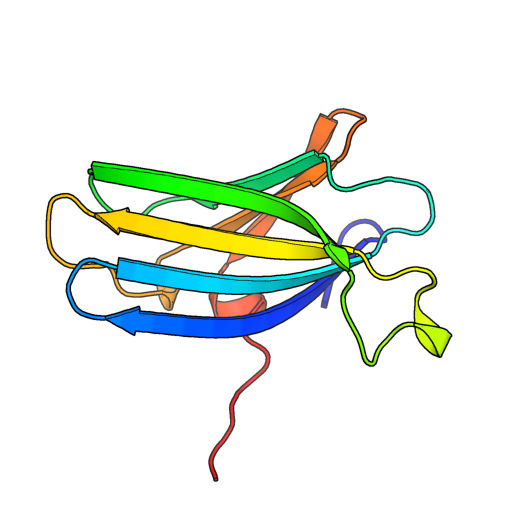.005 1.00 91.19 83 SER A C 1
ATOM 630 O O . SER A 1 83 ? 11.098 -6.203 -3.516 1.00 91.19 83 SER A O 1
ATOM 632 N N . LEU A 1 84 ? 8.926 -6.629 -3.896 1.00 93.31 84 LEU A N 1
ATOM 633 C CA . LEU A 1 84 ? 8.413 -5.402 -3.297 1.00 93.31 84 LEU A CA 1
ATOM 634 C C . LEU A 1 84 ? 7.925 -5.642 -1.873 1.00 93.31 84 LEU A C 1
ATOM 636 O O . LEU A 1 84 ? 7.551 -6.750 -1.486 1.00 93.31 84 LEU A O 1
ATOM 640 N N . GLN A 1 85 ? 7.862 -4.558 -1.109 1.00 94.56 85 GLN A N 1
ATOM 641 C CA . GLN A 1 85 ? 7.161 -4.532 0.168 1.00 94.56 85 GLN A CA 1
ATOM 642 C C . GLN A 1 85 ? 6.042 -3.499 0.120 1.00 94.56 85 GLN A C 1
ATOM 644 O O . GLN A 1 85 ? 6.109 -2.527 -0.635 1.00 94.56 85 GLN A O 1
ATOM 649 N N . ILE A 1 86 ? 5.023 -3.711 0.939 1.00 93.56 86 ILE A N 1
ATOM 650 C CA . ILE A 1 86 ? 3.964 -2.746 1.199 1.00 93.56 86 ILE A CA 1
ATOM 651 C C . ILE A 1 86 ? 4.089 -2.261 2.638 1.00 93.56 86 ILE A C 1
ATOM 653 O O . ILE A 1 86 ? 4.296 -3.053 3.559 1.00 93.56 86 ILE A O 1
ATOM 657 N N . ALA A 1 87 ? 3.996 -0.950 2.809 1.00 94.56 87 ALA A N 1
ATOM 658 C CA . ALA A 1 87 ? 4.022 -0.291 4.095 1.00 94.56 87 ALA A CA 1
ATOM 659 C C . ALA A 1 87 ? 2.673 0.351 4.383 1.00 94.56 87 ALA A C 1
ATOM 661 O O . ALA A 1 87 ? 2.137 1.094 3.562 1.00 94.56 87 ALA A O 1
ATOM 662 N N . PHE A 1 88 ? 2.162 0.070 5.573 1.00 93.12 88 PHE A N 1
ATOM 663 C CA . PHE A 1 88 ? 0.950 0.646 6.127 1.00 93.12 88 PHE A CA 1
ATOM 664 C C . PHE A 1 88 ? 1.354 1.579 7.261 1.00 93.12 88 PHE A C 1
ATOM 666 O O . PHE A 1 88 ? 1.966 1.125 8.231 1.00 93.12 88 PHE A O 1
ATOM 673 N N . THR A 1 89 ? 1.028 2.864 7.154 1.00 94.38 89 THR A N 1
ATOM 674 C CA . THR A 1 89 ? 1.253 3.833 8.232 1.00 94.38 89 THR A CA 1
ATOM 675 C C . THR A 1 89 ? -0.088 4.223 8.838 1.00 94.38 89 THR A C 1
ATOM 677 O O . THR A 1 89 ? -1.034 4.551 8.125 1.00 94.38 89 THR A O 1
ATOM 680 N N . MET A 1 90 ? -0.176 4.144 10.162 1.00 91.38 90 MET A N 1
ATOM 681 C CA . MET A 1 90 ? -1.345 4.549 10.940 1.00 91.38 90 MET A CA 1
ATOM 682 C C . MET A 1 90 ? -1.229 6.018 11.373 1.00 91.38 90 MET A C 1
ATOM 684 O O . MET A 1 90 ? -0.137 6.586 11.369 1.00 91.38 90 MET A O 1
ATOM 688 N N . GLU A 1 91 ? -2.341 6.655 11.749 1.00 89.81 91 GLU A N 1
ATOM 689 C CA . GLU A 1 91 ? -2.387 8.086 12.124 1.00 89.81 91 GLU A CA 1
ATOM 690 C C . GLU A 1 91 ? -1.420 8.477 13.254 1.00 89.81 91 GLU A C 1
ATOM 692 O O . GLU A 1 91 ? -0.874 9.575 13.261 1.00 89.81 91 GLU A O 1
ATOM 697 N N . GLU A 1 92 ? -1.156 7.565 14.184 1.00 88.00 92 GLU A N 1
ATOM 698 C CA . GLU A 1 92 ? -0.235 7.765 15.310 1.00 88.00 92 GLU A CA 1
ATOM 699 C C . GLU A 1 92 ? 1.253 7.598 14.957 1.00 88.00 92 GLU A C 1
ATOM 701 O O . GLU A 1 92 ? 2.118 7.741 15.819 1.00 88.00 92 GLU A O 1
ATOM 706 N N . GLY A 1 93 ? 1.558 7.267 13.699 1.00 86.94 93 GLY A N 1
ATOM 707 C CA . GLY A 1 93 ? 2.918 7.113 13.182 1.00 86.94 93 GLY A CA 1
ATOM 708 C C . GLY A 1 93 ? 3.454 5.680 13.194 1.00 86.94 93 GLY A C 1
ATOM 709 O O . GLY A 1 93 ? 4.511 5.430 12.612 1.00 86.94 93 GLY A O 1
ATOM 710 N N . THR A 1 94 ? 2.735 4.722 13.788 1.00 90.12 94 THR A N 1
ATOM 711 C CA . THR A 1 94 ? 3.101 3.301 13.718 1.00 90.12 94 THR A CA 1
ATOM 712 C C . THR A 1 94 ? 3.108 2.832 12.260 1.00 90.12 94 THR A C 1
ATOM 714 O O . THR A 1 94 ? 2.153 3.066 11.514 1.00 90.12 94 THR A O 1
ATOM 717 N N . ARG A 1 95 ? 4.185 2.154 11.850 1.00 92.75 95 ARG A N 1
ATOM 718 C CA . ARG A 1 95 ? 4.395 1.665 10.481 1.00 92.75 95 ARG A CA 1
ATOM 719 C C . ARG A 1 95 ? 4.603 0.157 10.476 1.00 92.75 95 ARG A C 1
ATOM 721 O O . ARG A 1 95 ? 5.424 -0.360 11.229 1.00 92.75 95 ARG A O 1
ATOM 728 N N . ILE A 1 96 ? 3.874 -0.533 9.607 1.00 91.38 96 ILE A N 1
ATOM 729 C CA . ILE A 1 96 ? 3.988 -1.975 9.390 1.00 91.38 96 ILE A CA 1
ATOM 730 C C . ILE A 1 96 ? 4.460 -2.188 7.960 1.00 91.38 96 ILE A C 1
ATOM 732 O O . ILE A 1 96 ? 3.765 -1.806 7.023 1.00 91.38 96 ILE A O 1
ATOM 736 N N . GLU A 1 97 ? 5.616 -2.820 7.798 1.00 93.50 97 GLU A N 1
ATOM 737 C CA . GLU A 1 97 ? 6.160 -3.196 6.494 1.00 93.50 97 GLU A CA 1
ATOM 738 C C . GLU A 1 97 ? 6.076 -4.707 6.334 1.00 93.50 97 GLU A C 1
ATOM 740 O O . GLU A 1 97 ? 6.442 -5.461 7.240 1.00 93.50 97 GLU A O 1
ATOM 745 N N . VAL A 1 98 ? 5.565 -5.156 5.192 1.00 91.44 98 VAL A N 1
ATOM 746 C CA . VAL A 1 98 ? 5.487 -6.580 4.870 1.00 91.44 98 VAL A CA 1
ATOM 747 C C . VAL A 1 98 ? 5.857 -6.832 3.414 1.00 91.44 98 VAL A C 1
ATOM 749 O O . VAL A 1 98 ? 5.512 -6.026 2.544 1.00 91.44 98 VAL A O 1
ATOM 752 N N . PRO A 1 99 ? 6.507 -7.968 3.107 1.00 91.44 99 PRO A N 1
ATOM 753 C CA . PRO A 1 99 ? 6.679 -8.411 1.731 1.00 91.44 99 PRO A CA 1
ATOM 754 C C . PRO A 1 99 ? 5.334 -8.486 1.013 1.00 91.44 99 PRO A C 1
ATOM 756 O O . PRO A 1 99 ? 4.353 -8.994 1.562 1.00 91.44 99 PRO A O 1
ATOM 759 N N . LEU A 1 100 ? 5.283 -8.017 -0.233 1.00 89.88 100 LEU A N 1
ATOM 760 C CA . LEU A 1 100 ? 4.047 -8.036 -1.010 1.00 89.88 100 LEU A CA 1
ATOM 761 C C . LEU A 1 100 ? 3.566 -9.479 -1.243 1.00 89.88 100 LEU A C 1
ATOM 763 O O . LEU A 1 100 ? 2.368 -9.739 -1.189 1.00 89.88 100 LEU A O 1
ATOM 767 N N . GLU A 1 101 ? 4.497 -10.432 -1.375 1.00 86.25 101 GLU A N 1
ATOM 768 C CA . GLU A 1 101 ? 4.219 -11.877 -1.407 1.00 86.25 101 GLU A CA 1
ATOM 769 C C . GLU A 1 101 ? 3.361 -12.341 -0.223 1.00 86.25 101 GLU A C 1
ATOM 771 O O . GLU A 1 101 ? 2.426 -13.119 -0.383 1.00 86.25 101 GLU A O 1
ATOM 776 N N . MET A 1 102 ? 3.659 -11.840 0.975 1.00 79.25 102 MET A N 1
ATOM 777 C CA . MET A 1 102 ? 2.963 -12.213 2.204 1.00 79.25 102 MET A CA 1
ATOM 778 C C . MET A 1 102 ? 1.566 -11.588 2.294 1.00 79.25 102 MET A C 1
ATOM 780 O O . MET A 1 102 ? 0.672 -12.157 2.924 1.00 79.25 102 MET A O 1
ATOM 784 N N . ALA A 1 103 ? 1.366 -10.434 1.655 1.00 75.69 103 ALA A N 1
ATOM 785 C CA . ALA A 1 103 ? 0.067 -9.776 1.550 1.00 75.69 103 ALA A CA 1
ATOM 786 C C . ALA A 1 103 ? -0.828 -10.404 0.460 1.00 75.69 103 ALA A C 1
ATOM 788 O O . ALA A 1 103 ? -2.057 -10.334 0.554 1.00 75.69 103 ALA A O 1
ATOM 789 N N . LEU A 1 104 ? -0.220 -11.059 -0.534 1.00 70.00 104 LEU A N 1
ATOM 790 C CA . LEU A 1 104 ? -0.879 -11.875 -1.549 1.00 70.00 104 LEU A CA 1
ATOM 791 C C . LEU A 1 104 ? -1.222 -13.251 -0.966 1.00 70.00 104 LEU A C 1
ATOM 793 O O . LEU A 1 104 ? -0.509 -14.235 -1.156 1.00 70.00 104 LEU A O 1
ATOM 797 N N . LEU A 1 105 ? -2.345 -13.360 -0.255 1.00 55.94 105 LEU A N 1
ATOM 798 C CA . LEU A 1 105 ? -2.892 -14.677 0.072 1.00 55.94 105 LEU A CA 1
ATOM 799 C C . LEU A 1 105 ? -3.163 -15.426 -1.239 1.00 55.94 105 LEU A C 1
ATOM 801 O O . LEU A 1 105 ? -4.028 -15.021 -2.009 1.00 55.94 105 LEU A O 1
ATOM 805 N N . ARG A 1 106 ? -2.372 -16.484 -1.487 1.00 46.44 106 ARG A N 1
ATOM 806 C CA . ARG A 1 106 ? -2.438 -17.434 -2.610 1.00 46.44 106 ARG A CA 1
ATOM 807 C C . ARG A 1 106 ? -3.753 -17.348 -3.394 1.00 46.44 106 ARG A C 1
ATOM 809 O O . ARG A 1 106 ? -4.707 -18.067 -3.102 1.00 46.44 106 ARG A O 1
ATOM 816 N N . SER A 1 107 ? -3.732 -16.551 -4.461 1.00 36.12 107 SER A N 1
ATOM 817 C CA . SER A 1 107 ? -4.577 -16.726 -5.642 1.00 36.12 107 SER A CA 1
ATOM 818 C C . SER A 1 107 ? -4.196 -18.068 -6.288 1.00 36.12 107 SER A C 1
ATOM 820 O O . SER A 1 107 ? -3.509 -18.154 -7.304 1.00 36.12 107 SER A O 1
ATOM 822 N N . LEU A 1 108 ? -4.502 -19.171 -5.605 1.00 31.00 108 LEU A N 1
ATOM 823 C CA . LEU A 1 108 ? -4.318 -20.508 -6.137 1.00 31.00 108 LEU A CA 1
ATOM 824 C C . LEU A 1 108 ? -5.489 -20.778 -7.074 1.00 31.00 108 LEU A C 1
ATOM 826 O O . LEU A 1 108 ? -6.597 -21.035 -6.619 1.00 31.00 108 LEU A O 1
ATOM 830 N N . LYS A 1 109 ? -5.163 -20.726 -8.369 1.00 36.09 109 LYS A N 1
ATOM 831 C CA . LYS A 1 109 ? -5.720 -21.524 -9.470 1.00 36.09 109 LYS A CA 1
ATOM 832 C C . LYS A 1 109 ? -7.250 -21.637 -9.501 1.00 36.09 109 LYS A C 1
ATOM 834 O O . LYS A 1 109 ? -7.841 -22.428 -8.769 1.00 36.09 109 LYS A O 1
ATOM 839 N N . ARG A 1 110 ? -7.860 -20.945 -10.463 1.00 32.31 110 ARG A N 1
ATOM 840 C CA . ARG A 1 110 ? -8.981 -21.540 -11.200 1.00 32.31 110 ARG A CA 1
ATOM 841 C C . ARG A 1 110 ? -8.431 -22.269 -12.413 1.00 32.31 110 ARG A C 1
ATOM 843 O O . ARG A 1 110 ? -7.470 -21.730 -13.006 1.00 32.31 110 ARG A O 1
#

Foldseek 3Di:
DADPQKDKAWPDWDFDWQKTKTKIWIAHPPWAWPWKDKPDWAAFPDKDKDKQPQDPDCCVPGNRIIMMMIMTGHPGTTDDLQVMWMWTATPVGDIDIDGSVVNHPDPPDD

Sequence (110 aa):
MQNAGAAFMLDCCTVFWRMLRLTGWFAHPTHQLSSVEIIGGGRRAGVVAEVQLPHAGVERALGENKGFSVEILFAEAAPDPYSLQIAFTMEEGTRIEVPLEMALLRSLKR

Radius of gyration: 13.7 Å; chains: 1; bounding box: 33×30×36 Å

Secondary structure (DSSP, 8-state):
-EETTEEEEEEEEEEETTEEEEEEEEE-SS--EEEEEEE-SS-EEEEEEEEEEE--S-HHHHSS-EEEEEEEEESSSPPPGGG-EEEEEETTS-EEEEEHHHHS------